Protein AF-A0A0Q4IIC6-F1 (afdb_monomer)

Secondary structure (DSSP, 8-state):
--STTS-HHHHHHHHHHHHHHHHHT--HHHHTTHHHHHSTT--------SSTT-PPPPPPHHHHHHHHHTT-S---

Radius of gyration: 13.33 Å; Cα contacts (8 Å, |Δi|>4): 54; chains: 1; bounding box: 27×30×31 Å

Sequence (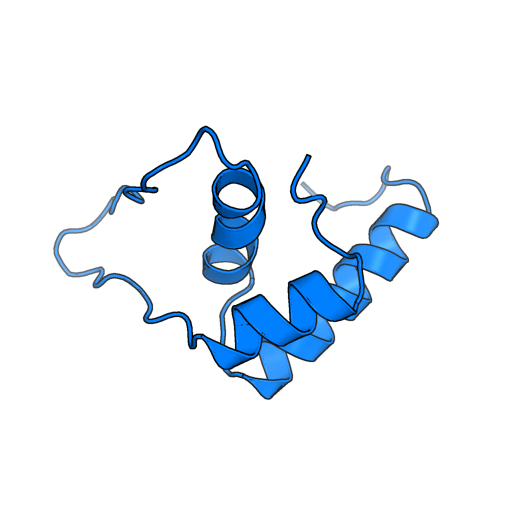76 aa):
MPLASAAPAILDELAWIKAIADRHGVSMKAAGLQFPLANPAVAAVIPGASQPSRLPEIIPRAFSQDVSHAGLVDPG

Solvent-accessible surface area (backbone atoms only — not comparable to full-atom values): 4959 Å² total; per-residue (Å²): 133,80,75,86,81,61,58,69,70,57,54,53,52,49,50,51,54,46,54,53,27,60,77,66,74,41,50,74,77,62,55,55,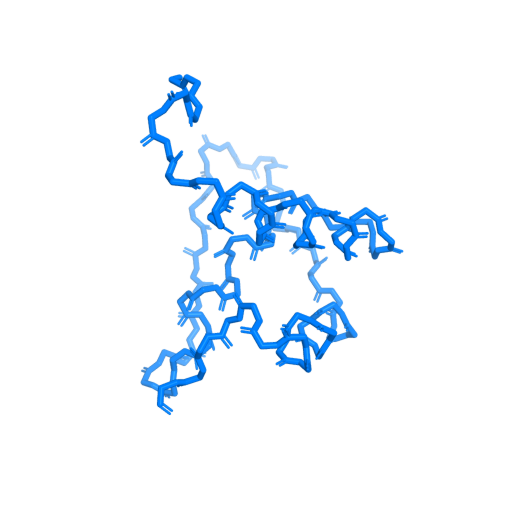54,49,57,65,56,32,29,81,86,41,88,76,83,84,82,85,63,99,45,93,87,57,72,84,82,84,77,58,69,67,51,58,50,53,43,46,75,68,64,78,46,67,48,122

pLDDT: mean 86.78, std 10.58, range [47.16, 97.38]

Foldseek 3Di:
DDPVPDDVVVVVLVVVLVVLCVVQVHDPVRSVLLQQVLAPVDPDDDDDDPDPPDDDDDDDPVSSVVCVVVVSHHSD

Structure (mmCIF, N/CA/C/O backbone):
data_AF-A0A0Q4IIC6-F1
#
_entry.id   AF-A0A0Q4IIC6-F1
#
loop_
_atom_site.group_PDB
_atom_site.id
_atom_site.type_symbol
_atom_site.label_atom_id
_atom_site.label_alt_id
_atom_site.label_comp_id
_atom_site.label_asym_id
_atom_site.label_entity_id
_atom_site.label_seq_id
_atom_site.pdbx_PDB_ins_code
_atom_site.Cartn_x
_atom_site.Cartn_y
_atom_site.Cartn_z
_atom_site.occupancy
_atom_site.B_iso_or_equiv
_atom_site.auth_seq_id
_atom_site.auth_comp_id
_atom_site.auth_asym_id
_atom_site.auth_atom_id
_atom_site.pdbx_PDB_model_num
ATOM 1 N N . MET A 1 1 ? 5.002 17.400 -4.947 1.00 47.16 1 MET A N 1
ATOM 2 C CA . MET A 1 1 ? 6.248 17.097 -5.677 1.00 47.16 1 MET A CA 1
ATOM 3 C C . MET A 1 1 ? 5.842 16.416 -6.976 1.00 47.16 1 MET A C 1
ATOM 5 O O . MET A 1 1 ? 5.195 15.380 -6.881 1.00 47.16 1 MET A O 1
ATOM 9 N N . PRO A 1 2 ? 6.058 17.016 -8.158 1.00 53.38 2 PRO A N 1
ATOM 10 C CA . PRO A 1 2 ? 5.687 16.363 -9.406 1.00 53.38 2 PRO A CA 1
ATOM 11 C C . PRO A 1 2 ? 6.635 15.184 -9.650 1.00 53.38 2 PRO A C 1
ATOM 13 O O . PRO A 1 2 ? 7.812 15.264 -9.304 1.00 53.38 2 PRO A O 1
ATOM 16 N N . LEU A 1 3 ? 6.140 14.118 -10.278 1.00 60.53 3 LEU A N 1
ATOM 17 C CA . LEU A 1 3 ? 6.899 12.930 -10.711 1.00 60.53 3 LEU A CA 1
ATOM 18 C C . LEU A 1 3 ? 7.965 13.240 -11.792 1.00 60.53 3 LEU A C 1
ATOM 20 O O . LEU A 1 3 ? 8.414 12.346 -12.496 1.00 60.53 3 LEU A O 1
ATOM 24 N N . ALA A 1 4 ? 8.386 14.500 -11.937 1.00 58.06 4 ALA A N 1
ATOM 25 C CA . ALA A 1 4 ? 9.157 15.033 -13.062 1.00 58.06 4 ALA A CA 1
ATOM 26 C C . ALA A 1 4 ? 10.586 14.467 -13.205 1.00 58.06 4 ALA A C 1
ATOM 28 O O . ALA A 1 4 ? 11.294 14.854 -14.126 1.00 58.06 4 ALA A O 1
ATOM 29 N N . SER A 1 5 ? 11.010 13.563 -12.316 1.00 65.06 5 SER A N 1
ATOM 30 C CA . SER A 1 5 ? 12.308 12.875 -12.373 1.00 65.06 5 SER A CA 1
ATOM 31 C C . SER A 1 5 ? 12.182 11.342 -12.413 1.00 65.06 5 SER A C 1
ATOM 33 O O . SER A 1 5 ? 13.188 10.650 -12.257 1.00 65.06 5 SER A O 1
ATOM 35 N N . ALA A 1 6 ? 10.975 10.789 -12.583 1.00 71.38 6 ALA A N 1
ATOM 36 C CA . ALA A 1 6 ? 10.798 9.348 -12.748 1.00 71.38 6 ALA A CA 1
ATOM 37 C C . ALA A 1 6 ? 11.245 8.905 -14.150 1.00 71.38 6 ALA A C 1
ATOM 39 O O . ALA A 1 6 ? 11.005 9.605 -15.136 1.00 71.38 6 ALA A O 1
ATOM 40 N N . ALA A 1 7 ? 11.886 7.736 -14.243 1.00 83.06 7 ALA A N 1
ATOM 41 C CA . ALA A 1 7 ? 12.209 7.134 -15.532 1.00 83.06 7 ALA A CA 1
ATOM 42 C C . ALA A 1 7 ? 10.916 6.912 -16.349 1.00 83.06 7 ALA A C 1
ATOM 44 O O . ALA A 1 7 ? 9.901 6.547 -15.751 1.00 83.06 7 ALA A O 1
ATOM 45 N N . PRO A 1 8 ? 10.930 7.080 -17.687 1.00 83.19 8 PRO A N 1
ATOM 46 C CA . PRO A 1 8 ? 9.734 6.939 -18.525 1.00 83.19 8 PRO A CA 1
ATOM 47 C C . PRO A 1 8 ? 8.951 5.641 -18.283 1.00 83.19 8 PRO A C 1
ATOM 49 O O . PRO A 1 8 ? 7.735 5.682 -18.154 1.00 83.19 8 PRO A O 1
ATOM 52 N N . ALA A 1 9 ? 9.652 4.521 -18.077 1.00 85.94 9 ALA A N 1
ATOM 53 C CA . ALA A 1 9 ? 9.037 3.226 -17.785 1.00 85.94 9 ALA A CA 1
ATOM 54 C C . ALA A 1 9 ? 8.166 3.226 -16.511 1.00 85.94 9 ALA A C 1
ATOM 56 O O . ALA A 1 9 ? 7.108 2.610 -16.488 1.00 85.94 9 ALA A O 1
ATOM 57 N N . ILE A 1 10 ? 8.570 3.967 -15.472 1.00 86.88 10 ILE A N 1
ATOM 58 C CA . ILE A 1 10 ? 7.792 4.098 -14.229 1.00 86.88 10 ILE A CA 1
ATOM 59 C C . ILE A 1 10 ? 6.526 4.922 -14.486 1.00 86.88 10 ILE A C 1
ATOM 61 O O . ILE A 1 10 ? 5.472 4.645 -13.918 1.00 86.88 10 ILE A O 1
ATOM 65 N N . LEU A 1 11 ? 6.611 5.953 -15.332 1.00 89.19 11 LEU A N 1
ATOM 66 C CA . LEU A 1 11 ? 5.446 6.763 -15.692 1.00 89.19 11 LEU A CA 1
ATOM 67 C C . LEU A 1 11 ? 4.429 5.950 -16.498 1.00 89.19 11 LEU A C 1
ATOM 69 O O . LEU A 1 11 ? 3.229 6.090 -16.258 1.00 89.19 11 LEU A O 1
ATOM 73 N N . ASP A 1 12 ? 4.900 5.082 -17.392 1.00 90.50 12 ASP A N 1
ATOM 74 C CA . ASP A 1 12 ? 4.046 4.170 -18.154 1.00 90.50 12 ASP A CA 1
ATOM 75 C C . ASP A 1 12 ? 3.355 3.161 -17.227 1.00 90.50 12 ASP A C 1
ATOM 77 O O . ASP A 1 12 ? 2.134 3.007 -17.280 1.00 90.50 12 ASP A O 1
ATOM 81 N N . GLU A 1 13 ? 4.095 2.546 -16.303 1.00 89.94 13 GLU A N 1
ATOM 82 C CA . GLU A 1 13 ? 3.542 1.629 -15.299 1.00 89.94 13 GLU A CA 1
ATOM 83 C C . GLU A 1 13 ? 2.474 2.312 -14.427 1.00 89.94 13 GLU A C 1
ATOM 85 O O . GLU A 1 13 ? 1.365 1.799 -14.246 1.00 89.94 13 GLU A O 1
ATOM 90 N N . LEU A 1 14 ? 2.753 3.535 -13.962 1.00 91.50 14 LEU A N 1
ATOM 91 C CA . LEU A 1 14 ? 1.796 4.346 -13.208 1.00 91.50 14 LEU A CA 1
ATOM 92 C C . LEU A 1 14 ? 0.536 4.667 -14.019 1.00 91.50 14 LEU A C 1
ATOM 94 O O . LEU A 1 14 ? -0.565 4.658 -13.461 1.00 91.50 14 LEU A O 1
ATOM 98 N N . ALA A 1 15 ? 0.671 4.948 -15.316 1.00 93.62 15 ALA A N 1
ATOM 99 C CA . ALA A 1 15 ? -0.469 5.200 -16.190 1.00 93.62 15 ALA A CA 1
ATOM 100 C C . ALA A 1 15 ? -1.355 3.952 -16.339 1.00 93.62 15 ALA A C 1
ATOM 102 O O . ALA A 1 15 ? -2.583 4.068 -16.317 1.00 93.62 15 ALA A O 1
ATOM 103 N N . TRP A 1 16 ? -0.754 2.762 -16.412 1.00 94.75 16 TRP A N 1
ATOM 104 C CA . TRP A 1 16 ? -1.480 1.491 -16.458 1.00 94.75 16 TRP A CA 1
ATOM 105 C C . TRP A 1 16 ? -2.222 1.198 -15.155 1.00 94.75 16 TRP A C 1
ATOM 107 O O . TRP A 1 16 ? -3.422 0.914 -15.187 1.00 94.75 16 TRP A O 1
ATOM 117 N N . ILE A 1 17 ? -1.555 1.345 -14.006 1.00 94.31 17 ILE A N 1
ATOM 118 C CA . ILE A 1 17 ? -2.203 1.193 -12.693 1.00 94.31 17 ILE A CA 1
ATOM 119 C C . ILE A 1 17 ? -3.381 2.162 -12.583 1.00 94.31 17 ILE A C 1
ATOM 121 O O . ILE A 1 17 ? -4.466 1.768 -12.150 1.00 94.31 17 ILE A O 1
ATOM 125 N N . LYS A 1 18 ? -3.201 3.414 -13.023 1.00 95.69 18 LYS A N 1
ATOM 126 C CA . LYS A 1 18 ? -4.269 4.415 -13.012 1.00 95.69 18 LYS A CA 1
ATOM 127 C C . LYS A 1 18 ? -5.453 4.001 -13.887 1.00 95.69 18 LYS A C 1
ATOM 129 O O . LYS A 1 18 ? -6.589 4.121 -13.440 1.00 95.69 18 LYS A O 1
ATOM 134 N N . ALA A 1 19 ? -5.212 3.492 -15.092 1.00 97.38 19 ALA A N 1
ATOM 135 C CA . ALA A 1 19 ? -6.283 3.045 -15.980 1.00 97.38 19 ALA A CA 1
ATOM 136 C C . ALA A 1 19 ? -7.105 1.896 -15.365 1.00 97.38 19 ALA A C 1
ATOM 138 O O . ALA A 1 19 ? -8.337 1.900 -15.439 1.00 97.38 19 ALA A O 1
ATOM 139 N N . ILE A 1 20 ? -6.443 0.939 -14.707 1.00 96.56 20 ILE A N 1
ATOM 140 C CA . ILE A 1 20 ? -7.114 -0.155 -13.990 1.00 96.56 20 ILE A CA 1
ATOM 141 C C . ILE A 1 20 ? -7.895 0.397 -12.789 1.00 96.56 20 ILE A C 1
ATOM 143 O O . ILE A 1 20 ? -9.054 0.034 -12.586 1.00 96.56 20 ILE A O 1
ATOM 147 N N . ALA A 1 21 ? -7.296 1.303 -12.014 1.00 96.38 21 ALA A N 1
ATOM 148 C CA . ALA A 1 21 ? -7.934 1.916 -10.852 1.00 96.38 21 ALA A CA 1
ATOM 149 C C . ALA A 1 21 ? -9.204 2.690 -11.242 1.00 96.38 21 ALA A C 1
ATOM 151 O O . ALA A 1 21 ? -10.256 2.482 -10.635 1.00 96.38 21 ALA A O 1
ATOM 152 N N . ASP A 1 22 ? -9.140 3.488 -12.312 1.00 97.06 22 ASP A N 1
ATOM 153 C CA . ASP A 1 22 ? -10.281 4.232 -12.853 1.00 97.06 22 ASP A CA 1
ATOM 154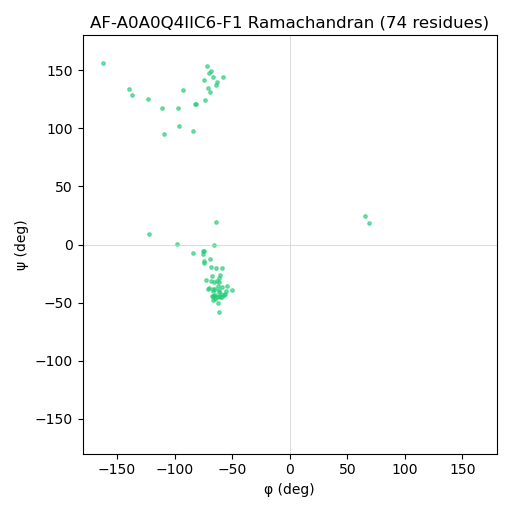 C C . ASP A 1 22 ? -11.418 3.280 -13.282 1.00 97.06 22 ASP A C 1
ATOM 156 O O . ASP A 1 22 ? -12.581 3.529 -12.963 1.00 97.06 22 ASP A O 1
ATOM 160 N N . ARG A 1 23 ? -11.099 2.151 -13.939 1.00 97.06 23 ARG A N 1
ATOM 161 C CA . ARG A 1 23 ? -12.089 1.132 -14.349 1.00 97.06 23 ARG A CA 1
ATOM 162 C C . ARG A 1 23 ? -12.824 0.499 -13.163 1.00 97.06 23 ARG A C 1
ATOM 164 O O . ARG A 1 23 ? -13.988 0.131 -13.301 1.00 97.06 23 ARG A O 1
ATOM 171 N N . HIS A 1 24 ? -12.156 0.369 -12.018 1.00 96.00 24 HIS A N 1
ATOM 172 C CA . HIS A 1 24 ? -12.716 -0.235 -10.803 1.00 96.00 24 HIS A CA 1
ATOM 173 C C . HIS A 1 24 ? -13.238 0.793 -9.787 1.00 96.00 24 HIS A C 1
ATOM 175 O O . HIS A 1 24 ? -13.717 0.401 -8.724 1.00 96.00 24 HIS A O 1
ATOM 181 N N . GLY A 1 25 ? -13.155 2.095 -10.083 1.00 95.38 25 GLY A N 1
ATOM 182 C CA . GLY A 1 25 ? -13.539 3.160 -9.150 1.00 95.38 25 GLY A CA 1
ATOM 183 C C . GLY A 1 25 ? -12.650 3.242 -7.903 1.00 95.38 25 GLY A C 1
ATOM 184 O O . GLY A 1 25 ? -13.096 3.711 -6.858 1.00 95.38 25 GLY A O 1
ATOM 185 N N . VAL A 1 26 ? -11.405 2.768 -7.993 1.00 95.81 26 VAL A N 1
ATOM 186 C CA . VAL A 1 26 ? -10.428 2.756 -6.897 1.00 95.81 26 VAL A CA 1
ATOM 187 C C . VAL A 1 26 ? -9.575 4.020 -6.970 1.00 95.81 26 VAL A C 1
ATOM 189 O O . VAL A 1 26 ? -9.075 4.380 -8.033 1.00 95.81 26 VAL A O 1
ATOM 192 N N . SER A 1 27 ? -9.370 4.715 -5.848 1.00 94.38 27 SER A N 1
ATOM 193 C CA . SER A 1 27 ? -8.463 5.867 -5.838 1.00 94.38 27 SER A CA 1
ATOM 194 C C . SER A 1 27 ? -7.002 5.423 -5.951 1.00 94.38 27 SER A C 1
ATOM 196 O O . SER A 1 27 ? -6.622 4.361 -5.462 1.00 94.38 27 SER A O 1
ATOM 198 N N . MET A 1 28 ? -6.126 6.277 -6.488 1.00 93.06 28 MET A N 1
ATOM 199 C CA . MET A 1 28 ? -4.685 5.976 -6.520 1.00 93.06 28 MET A CA 1
ATOM 200 C C . MET A 1 28 ? -4.071 5.792 -5.123 1.00 93.06 28 MET A C 1
ATOM 202 O O . MET A 1 28 ? -3.089 5.071 -4.964 1.00 93.06 28 MET A O 1
ATOM 206 N N . LYS A 1 29 ? -4.663 6.404 -4.090 1.00 90.62 29 LYS A N 1
ATOM 207 C CA . LYS A 1 29 ? -4.240 6.204 -2.701 1.00 90.62 29 LYS A CA 1
ATOM 208 C C . LYS A 1 29 ? -4.537 4.775 -2.240 1.00 90.62 29 LYS A C 1
ATOM 210 O O . LYS A 1 29 ? -3.687 4.155 -1.607 1.00 90.62 29 LYS A O 1
ATOM 215 N N . ALA A 1 30 ? -5.727 4.267 -2.551 1.00 92.56 30 ALA A N 1
ATOM 216 C CA . ALA A 1 30 ? -6.116 2.897 -2.246 1.00 92.56 30 ALA A CA 1
ATOM 217 C C . ALA A 1 30 ? -5.363 1.881 -3.122 1.00 92.56 30 ALA A C 1
ATOM 219 O O . ALA A 1 30 ? -4.915 0.855 -2.614 1.00 92.56 30 ALA A O 1
ATOM 220 N N . ALA A 1 31 ? -5.130 2.196 -4.400 1.00 93.94 31 ALA A N 1
ATOM 221 C CA . ALA A 1 31 ? -4.324 1.382 -5.310 1.00 93.94 31 ALA A CA 1
ATOM 222 C C . ALA A 1 31 ? -2.912 1.125 -4.760 1.00 93.94 31 ALA A C 1
ATOM 224 O O . ALA A 1 31 ? -2.426 -0.003 -4.806 1.00 93.94 31 ALA A O 1
ATOM 225 N N . GLY A 1 32 ? -2.292 2.139 -4.148 1.00 91.62 32 GLY A N 1
ATOM 226 C CA . GLY A 1 32 ? -0.974 2.011 -3.521 1.00 91.62 32 GLY A CA 1
ATOM 227 C C . GLY A 1 32 ? -0.896 0.962 -2.405 1.00 91.62 32 GLY A C 1
ATOM 228 O O . GLY A 1 32 ? 0.194 0.478 -2.115 1.00 91.62 32 GLY A O 1
ATOM 229 N N . LEU A 1 33 ? -2.025 0.549 -1.809 1.00 92.19 33 LEU A N 1
ATOM 230 C CA . LEU A 1 33 ? -2.039 -0.525 -0.808 1.00 92.19 33 LEU A CA 1
ATOM 231 C C . LEU A 1 33 ? -1.699 -1.897 -1.405 1.00 92.19 33 LEU A C 1
ATOM 233 O O . LEU A 1 33 ? -1.297 -2.782 -0.656 1.00 92.19 33 LEU A O 1
ATOM 237 N N . GLN A 1 34 ? -1.814 -2.083 -2.725 1.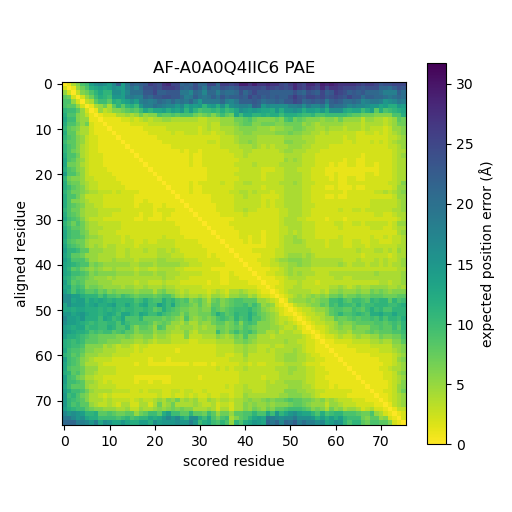00 91.12 34 GLN A N 1
ATOM 238 C CA . GLN A 1 34 ? -1.443 -3.349 -3.369 1.00 91.12 34 GLN A CA 1
ATOM 239 C C . GLN A 1 34 ? 0.062 -3.613 -3.321 1.00 91.12 34 GLN A C 1
ATOM 241 O O . GLN A 1 34 ? 0.456 -4.767 -3.287 1.00 91.12 34 GLN A O 1
ATOM 246 N N . PHE A 1 35 ? 0.896 -2.572 -3.255 1.00 89.88 35 PHE A N 1
ATOM 247 C CA . PHE A 1 35 ? 2.350 -2.732 -3.204 1.00 89.88 35 PHE A CA 1
ATOM 248 C C . PHE A 1 35 ? 2.822 -3.519 -1.965 1.00 89.88 35 PHE A C 1
ATOM 250 O O . PHE A 1 35 ? 3.426 -4.575 -2.129 1.00 89.88 35 PHE A O 1
ATOM 257 N N . PRO A 1 36 ? 2.523 -3.091 -0.721 1.00 91.75 36 PRO A N 1
ATOM 258 C CA . PRO A 1 36 ? 2.869 -3.890 0.453 1.00 91.75 36 PRO A CA 1
ATOM 259 C C . PRO A 1 36 ? 2.103 -5.218 0.516 1.00 91.75 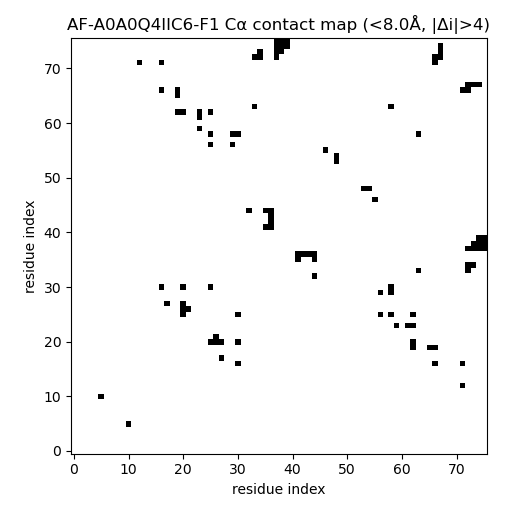36 PRO A C 1
ATOM 261 O O . PRO A 1 36 ? 2.657 -6.193 1.005 1.00 91.75 36 PRO A O 1
ATOM 264 N N . LEU A 1 37 ? 0.856 -5.274 0.028 1.00 90.88 37 LEU A N 1
ATOM 265 C CA . LEU A 1 37 ? 0.033 -6.492 0.055 1.00 90.88 37 LEU A CA 1
ATOM 266 C C . LEU A 1 37 ? 0.452 -7.554 -0.969 1.00 90.88 37 LEU A C 1
ATOM 268 O O . LEU A 1 37 ? 0.017 -8.696 -0.845 1.00 90.88 37 LEU A O 1
ATOM 272 N N . ALA A 1 38 ? 1.259 -7.202 -1.969 1.00 89.31 38 ALA A N 1
ATOM 273 C CA . ALA A 1 38 ? 1.787 -8.170 -2.919 1.00 89.31 38 ALA A CA 1
ATOM 274 C C . ALA A 1 38 ? 2.799 -9.115 -2.250 1.00 89.31 38 ALA A C 1
ATOM 276 O O . ALA A 1 38 ? 2.855 -10.288 -2.597 1.00 89.31 38 ALA A O 1
ATOM 277 N N . ASN A 1 39 ? 3.530 -8.639 -1.236 1.00 89.38 39 ASN A N 1
ATOM 278 C CA . ASN A 1 39 ? 4.530 -9.438 -0.538 1.00 89.38 39 ASN A CA 1
ATOM 279 C C . ASN A 1 39 ? 3.878 -10.498 0.384 1.00 89.38 39 ASN A C 1
ATOM 281 O O . ASN A 1 39 ? 3.144 -10.124 1.305 1.00 89.38 39 ASN A O 1
ATOM 285 N N . PRO A 1 40 ? 4.196 -11.803 0.248 1.00 88.69 40 PRO A N 1
ATOM 286 C CA . PRO A 1 40 ? 3.583 -12.890 1.015 1.00 88.69 40 PRO A CA 1
ATOM 287 C C . PRO A 1 40 ? 3.862 -12.820 2.519 1.00 88.69 40 PRO A C 1
ATOM 289 O O . PRO A 1 40 ? 3.128 -13.417 3.305 1.00 88.69 40 PRO A O 1
ATOM 292 N N . ALA A 1 41 ? 4.901 -12.098 2.947 1.00 93.44 41 ALA A N 1
ATOM 293 C CA . ALA A 1 41 ? 5.178 -11.869 4.362 1.00 93.44 41 ALA A CA 1
ATOM 294 C C . ALA A 1 41 ? 4.207 -10.858 5.007 1.00 93.44 41 ALA A C 1
ATOM 296 O O . ALA A 1 41 ? 4.150 -10.757 6.235 1.00 93.44 41 ALA A O 1
ATOM 297 N N . VAL A 1 42 ? 3.443 -10.101 4.213 1.00 92.69 42 VAL A N 1
ATOM 298 C CA . VAL A 1 42 ? 2.516 -9.073 4.698 1.00 92.69 42 VAL A CA 1
ATOM 299 C C . VAL A 1 42 ? 1.106 -9.648 4.801 1.00 92.69 42 VAL A C 1
ATOM 301 O O . VAL A 1 42 ? 0.370 -9.747 3.826 1.00 92.69 42 VAL A O 1
ATOM 304 N N . ALA A 1 43 ? 0.691 -9.982 6.023 1.00 92.69 43 ALA A N 1
ATOM 305 C CA . ALA A 1 43 ? -0.650 -10.515 6.274 1.00 92.69 43 ALA A CA 1
ATOM 306 C C . ALA A 1 43 ? -1.767 -9.457 6.157 1.00 92.69 43 ALA A C 1
ATOM 308 O O . ALA A 1 43 ? -2.906 -9.793 5.832 1.00 92.69 43 ALA A O 1
ATOM 309 N N . ALA A 1 44 ? -1.469 -8.188 6.465 1.00 91.94 44 ALA A N 1
ATOM 310 C CA . ALA A 1 44 ? -2.436 -7.094 6.417 1.00 91.94 44 ALA A CA 1
ATOM 311 C C . ALA A 1 44 ? -1.757 -5.718 6.378 1.00 91.94 44 ALA A C 1
ATOM 313 O O . ALA A 1 44 ? -0.650 -5.536 6.883 1.00 91.94 44 ALA A O 1
ATOM 314 N N . VAL A 1 45 ? -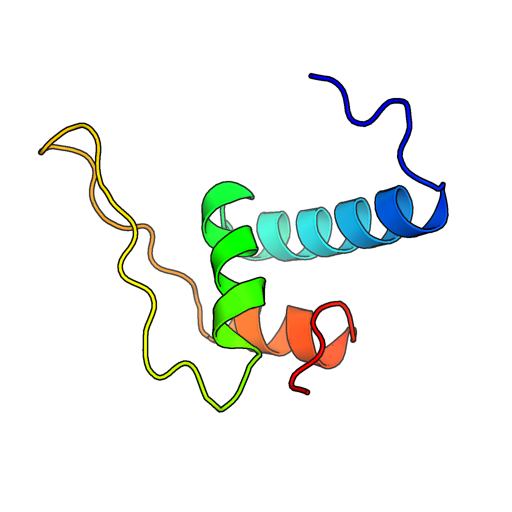2.481 -4.725 5.852 1.00 90.25 45 VAL A N 1
ATOM 315 C CA . VAL A 1 45 ? -2.106 -3.305 5.884 1.00 90.25 45 VAL A CA 1
ATOM 316 C C . VAL A 1 45 ? -3.225 -2.518 6.552 1.00 90.25 45 VAL A C 1
ATOM 318 O O . VAL A 1 45 ? -4.378 -2.594 6.132 1.00 90.25 45 VAL A O 1
ATOM 321 N N . ILE A 1 46 ? -2.885 -1.752 7.589 1.00 88.62 46 ILE A N 1
ATOM 322 C CA . ILE A 1 46 ? -3.832 -0.922 8.343 1.00 88.62 46 ILE A CA 1
ATOM 323 C C . ILE A 1 46 ? -3.531 0.547 8.017 1.00 88.62 46 ILE A C 1
ATOM 325 O O . ILE A 1 46 ? -2.622 1.130 8.614 1.00 88.62 46 ILE A O 1
ATOM 329 N N . PRO A 1 47 ? -4.231 1.164 7.046 1.00 84.94 47 PRO A N 1
ATOM 330 C CA . PRO A 1 47 ? -4.003 2.562 6.717 1.00 84.94 47 PRO A CA 1
ATOM 331 C C . PRO A 1 47 ? -4.483 3.462 7.859 1.00 84.94 47 PRO A C 1
ATOM 333 O O . PRO A 1 47 ? -5.613 3.352 8.332 1.00 84.94 47 PRO A O 1
ATOM 336 N N . GLY A 1 48 ? -3.631 4.399 8.273 1.00 85.25 48 GLY A N 1
ATOM 337 C CA . GLY A 1 48 ? -4.021 5.432 9.226 1.00 85.25 48 GLY A CA 1
ATOM 338 C C . GLY A 1 48 ? -5.056 6.397 8.635 1.00 85.25 48 GLY A C 1
ATOM 339 O O . GLY A 1 48 ? -4.995 6.768 7.457 1.00 85.25 48 GLY A O 1
ATOM 340 N N . ALA A 1 49 ? -5.982 6.856 9.475 1.00 82.12 49 ALA A N 1
ATOM 341 C CA . ALA A 1 49 ? -6.912 7.931 9.156 1.00 82.12 49 ALA A CA 1
ATOM 342 C C . ALA A 1 49 ? -6.564 9.165 9.999 1.00 82.12 49 ALA A C 1
ATOM 344 O O . ALA A 1 49 ? -6.634 9.133 11.222 1.00 82.12 49 ALA A O 1
ATOM 345 N N . SER A 1 50 ? -6.196 10.271 9.347 1.00 81.81 50 SER A N 1
ATOM 346 C CA . SER A 1 50 ? -5.920 11.548 10.026 1.00 81.81 50 SER A CA 1
ATOM 347 C C . SER A 1 50 ? -7.185 12.275 10.500 1.00 81.81 50 SER A C 1
ATOM 349 O O . SER A 1 50 ? -7.092 13.312 11.148 1.00 81.81 50 SER A O 1
ATOM 351 N N . GLN A 1 51 ? -8.368 11.758 10.153 1.00 82.94 51 GL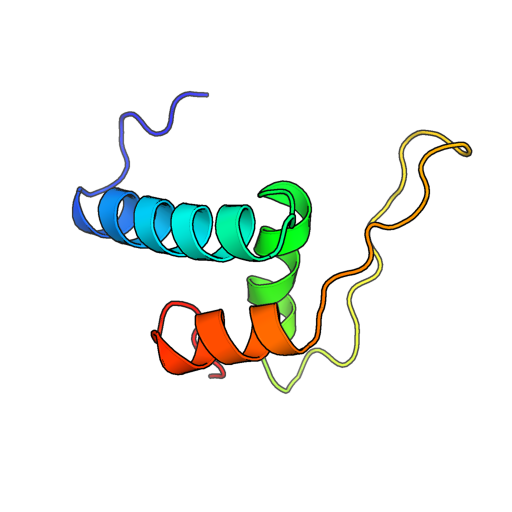N A N 1
ATOM 352 C CA . GLN A 1 51 ? -9.673 12.295 10.528 1.00 82.94 51 GLN A CA 1
ATOM 353 C C . GLN A 1 51 ? -10.617 11.131 10.869 1.00 82.94 51 GLN A C 1
ATOM 355 O O . GLN A 1 51 ? -10.694 10.195 10.070 1.00 82.94 51 GLN A O 1
ATOM 360 N N . PRO A 1 52 ? -11.370 11.184 11.985 1.00 79.94 52 PRO A N 1
ATOM 361 C CA . PRO A 1 52 ? -12.256 10.091 12.404 1.00 79.94 52 PRO A CA 1
ATOM 362 C C . PRO A 1 52 ? -13.373 9.764 11.405 1.00 79.94 52 PRO A C 1
ATOM 364 O O . PRO A 1 52 ? -13.817 8.627 11.319 1.00 79.94 52 PRO A O 1
ATOM 367 N N . SER A 1 53 ? -13.821 10.756 10.632 1.00 85.00 53 SER A N 1
ATOM 368 C CA . SER A 1 53 ? -14.858 10.594 9.606 1.00 85.00 53 SER A CA 1
ATOM 369 C C . SER A 1 53 ? -14.366 9.888 8.339 1.00 85.00 53 SER A C 1
ATOM 371 O O . SER A 1 53 ? -15.167 9.582 7.457 1.00 85.00 53 SER A O 1
ATOM 373 N N . ARG A 1 54 ? -13.056 9.642 8.209 1.00 83.62 54 ARG A N 1
ATOM 374 C CA . ARG A 1 54 ? -12.476 9.034 7.012 1.00 83.62 54 ARG A CA 1
ATOM 375 C C . ARG A 1 54 ? -12.597 7.517 7.096 1.00 83.62 54 ARG A C 1
ATOM 377 O O . ARG A 1 54 ? -11.780 6.852 7.727 1.00 83.62 54 ARG A O 1
ATOM 384 N N . LEU A 1 55 ? -13.628 6.988 6.448 1.00 82.38 55 LEU A N 1
ATOM 385 C CA . LEU A 1 55 ? -13.820 5.549 6.312 1.00 82.38 55 LEU A CA 1
ATOM 386 C C . LEU A 1 55 ? -12.744 4.939 5.396 1.00 82.38 55 LEU A C 1
ATOM 388 O O . LEU A 1 55 ? -12.268 5.616 4.476 1.00 82.38 55 LEU A O 1
ATOM 392 N N . PRO A 1 56 ? -12.351 3.676 5.630 1.00 80.38 56 PRO A N 1
ATOM 393 C CA . PRO A 1 56 ? -11.478 2.960 4.714 1.00 80.38 56 PRO A CA 1
ATOM 394 C C . PRO A 1 56 ? -12.174 2.767 3.361 1.00 80.38 56 PRO A C 1
ATOM 396 O O . PRO A 1 56 ? -13.358 2.436 3.293 1.00 80.38 56 PRO A O 1
ATOM 399 N N . GLU A 1 57 ? -11.426 2.975 2.280 1.00 85.75 57 GLU A N 1
ATOM 400 C CA . GLU A 1 57 ? -11.893 2.676 0.927 1.00 85.75 57 GLU A CA 1
ATOM 401 C C . GLU A 1 57 ? -11.956 1.156 0.730 1.00 85.75 57 GLU A C 1
ATOM 403 O O . GLU A 1 57 ? -11.029 0.432 1.101 1.00 85.75 57 GLU A O 1
ATOM 408 N N . ILE A 1 58 ? -13.049 0.666 0.141 1.00 86.50 58 ILE A N 1
ATOM 409 C CA . ILE A 1 58 ? -13.184 -0.748 -0.216 1.00 86.50 58 ILE A CA 1
ATOM 410 C C . ILE A 1 58 ? -12.453 -0.969 -1.536 1.00 86.50 58 ILE A C 1
ATOM 412 O O . ILE A 1 58 ? -12.800 -0.363 -2.546 1.00 86.50 58 ILE A O 1
ATOM 416 N N . ILE A 1 59 ? -11.464 -1.861 -1.534 1.00 91.38 59 ILE A N 1
ATOM 417 C CA . ILE A 1 59 ? -10.745 -2.259 -2.746 1.00 91.38 59 ILE A CA 1
ATOM 418 C C . ILE A 1 59 ? -11.358 -3.567 -3.262 1.00 91.38 59 ILE A C 1
ATOM 420 O O . ILE A 1 59 ? -11.304 -4.578 -2.555 1.00 91.38 59 ILE A O 1
ATOM 424 N N . PRO A 1 60 ? -11.950 -3.589 -4.469 1.00 93.50 60 PRO A N 1
ATOM 425 C CA . PRO A 1 60 ? -12.495 -4.813 -5.041 1.00 93.50 60 PRO A CA 1
ATOM 426 C C . PRO A 1 60 ? -11.401 -5.858 -5.277 1.00 93.50 60 PRO A C 1
ATOM 428 O O . PRO A 1 60 ? -10.338 -5.545 -5.805 1.00 93.50 60 PRO A O 1
ATOM 431 N N . ARG A 1 61 ? -11.694 -7.134 -5.001 1.00 91.94 61 ARG A N 1
ATOM 432 C CA . ARG A 1 61 ? -10.785 -8.248 -5.337 1.00 91.94 61 ARG A CA 1
ATOM 433 C C . ARG A 1 61 ? -10.402 -8.263 -6.823 1.00 91.94 61 ARG A C 1
ATOM 435 O O . ARG A 1 61 ? -9.268 -8.596 -7.147 1.00 91.94 61 ARG A O 1
ATOM 442 N N . ALA A 1 62 ? -11.334 -7.888 -7.700 1.00 93.94 62 ALA A N 1
ATOM 443 C CA . ALA A 1 62 ? -11.100 -7.822 -9.141 1.00 93.94 62 ALA A CA 1
ATOM 444 C C . ALA A 1 62 ? -10.006 -6.807 -9.514 1.00 93.94 62 ALA A C 1
ATOM 446 O O . ALA A 1 62 ? -9.206 -7.076 -10.402 1.00 93.94 62 ALA A O 1
ATOM 447 N N . PHE A 1 63 ? -9.917 -5.682 -8.795 1.00 94.50 63 PHE A N 1
ATOM 448 C CA . PHE A 1 63 ? -8.832 -4.722 -8.984 1.00 94.50 63 PHE A CA 1
ATOM 449 C C . PHE A 1 63 ? -7.478 -5.359 -8.654 1.00 94.50 63 PHE A C 1
ATOM 451 O O . PHE A 1 63 ? -6.571 -5.321 -9.479 1.00 94.50 63 PHE A O 1
ATOM 458 N N . SER A 1 64 ? -7.360 -6.007 -7.490 1.00 90.56 64 SER A N 1
ATOM 459 C CA . SER A 1 64 ? -6.130 -6.707 -7.095 1.00 90.56 64 SER A CA 1
ATOM 460 C C . SER A 1 64 ? -5.703 -7.754 -8.126 1.00 90.56 64 SER A C 1
ATOM 462 O O . SER A 1 64 ? -4.532 -7.828 -8.478 1.00 90.56 64 SER A O 1
ATOM 464 N N . GLN A 1 65 ? -6.656 -8.528 -8.651 1.00 92.19 65 GLN A N 1
ATOM 465 C CA . GLN A 1 65 ? -6.387 -9.535 -9.680 1.00 92.19 65 GLN A CA 1
ATOM 466 C C . GLN A 1 65 ? -5.870 -8.914 -10.980 1.00 92.19 65 GLN A C 1
ATOM 468 O O . GLN A 1 65 ? -4.896 -9.410 -11.537 1.00 92.19 65 GLN A O 1
ATOM 473 N N . ASP A 1 66 ? -6.486 -7.830 -11.452 1.00 94.31 66 ASP A N 1
ATOM 474 C CA . ASP A 1 66 ? -6.085 -7.177 -12.701 1.00 94.31 66 ASP A CA 1
ATOM 475 C C . ASP A 1 66 ? -4.687 -6.547 -12.598 1.00 94.31 66 ASP A C 1
ATOM 477 O O . ASP A 1 66 ? -3.891 -6.670 -13.527 1.00 94.31 66 ASP A O 1
ATOM 481 N N . VAL A 1 67 ? -4.357 -5.924 -11.460 1.00 91.44 67 VAL A N 1
ATOM 482 C CA . VAL A 1 67 ? -3.020 -5.351 -11.216 1.00 91.44 67 VAL A CA 1
ATOM 483 C C . VAL A 1 67 ? -1.950 -6.448 -11.168 1.00 91.44 67 VAL A C 1
ATOM 485 O O . VAL A 1 67 ? -0.900 -6.296 -11.794 1.00 91.44 67 VAL A O 1
ATOM 488 N N . SER A 1 68 ? -2.214 -7.572 -10.491 1.00 89.50 68 SER A N 1
ATOM 489 C CA . SER A 1 68 ? -1.291 -8.716 -10.456 1.00 89.50 68 SER A CA 1
ATOM 490 C C . SER A 1 68 ? -1.126 -9.38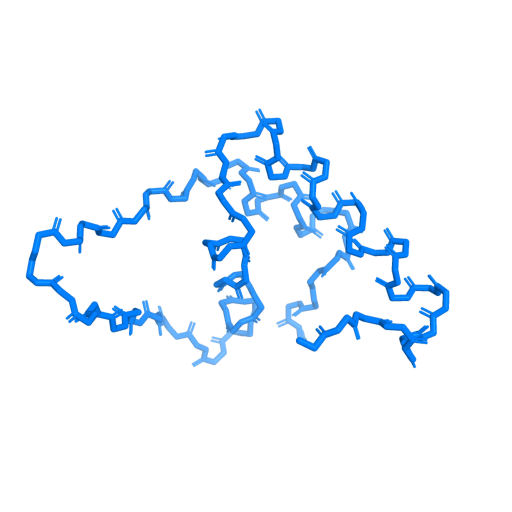2 -11.826 1.00 89.50 68 SER A C 1
ATOM 492 O O . SER A 1 68 ? -0.003 -9.665 -12.230 1.00 89.50 68 SER A O 1
ATOM 494 N N . HIS A 1 69 ? -2.212 -9.605 -12.576 1.00 90.44 69 HIS A N 1
ATOM 495 C CA . HIS A 1 69 ? -2.134 -10.189 -13.923 1.00 90.44 69 HIS A CA 1
ATOM 496 C C . HIS A 1 69 ? -1.371 -9.307 -14.914 1.00 90.44 69 HIS A C 1
ATOM 498 O O . HIS A 1 69 ? -0.737 -9.826 -15.829 1.00 90.44 69 HIS A O 1
ATOM 504 N N . ALA A 1 70 ? -1.426 -7.987 -14.739 1.00 90.19 70 ALA A N 1
ATOM 505 C CA . ALA A 1 70 ? -0.672 -7.045 -15.554 1.00 90.19 70 ALA A CA 1
ATOM 506 C C . ALA A 1 70 ? 0.828 -6.992 -15.196 1.00 90.19 70 ALA A C 1
ATOM 508 O O . ALA A 1 70 ? 1.578 -6.300 -15.879 1.00 90.19 70 ALA A O 1
ATOM 509 N N . GLY A 1 71 ? 1.273 -7.698 -14.146 1.00 88.50 71 GLY A N 1
ATOM 510 C CA . GLY A 1 71 ? 2.669 -7.692 -13.696 1.00 88.50 71 GLY A CA 1
ATOM 511 C C . GLY A 1 71 ? 3.124 -6.357 -13.098 1.00 88.50 71 GLY A C 1
ATOM 512 O O . GLY A 1 71 ? 4.321 -6.115 -13.017 1.00 88.50 71 GLY A O 1
ATOM 513 N N . LEU A 1 72 ? 2.179 -5.495 -12.697 1.00 86.81 72 LEU A N 1
ATOM 514 C CA . LEU A 1 72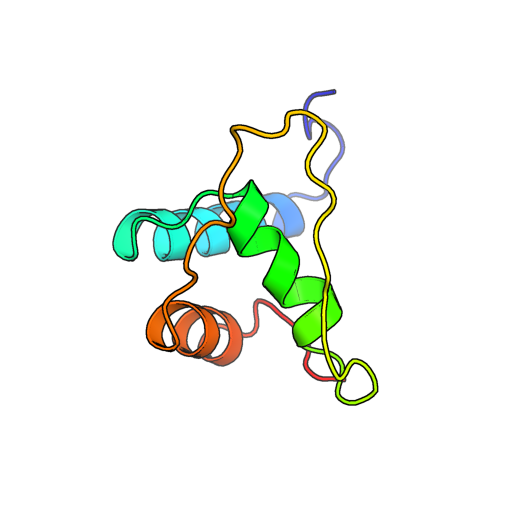 ? 2.433 -4.140 -12.172 1.00 86.81 72 LEU A CA 1
ATOM 515 C C . LEU A 1 72 ? 2.751 -4.133 -10.666 1.00 86.81 72 LEU A C 1
ATOM 517 O O . LEU A 1 72 ? 3.032 -3.094 -10.075 1.00 86.81 72 LEU A O 1
ATOM 521 N N . VAL A 1 73 ? 2.615 -5.286 -10.011 1.00 84.25 73 VAL A N 1
ATOM 522 C CA . VAL A 1 73 ? 3.046 -5.516 -8.631 1.00 84.25 73 VAL A CA 1
ATOM 523 C C . VAL A 1 73 ? 3.722 -6.875 -8.568 1.00 84.25 73 VAL A C 1
ATOM 525 O O . VAL A 1 73 ? 3.168 -7.871 -9.034 1.00 84.25 73 VAL A O 1
ATOM 528 N N . ASP A 1 74 ? 4.923 -6.901 -8.002 1.00 73.62 74 ASP A N 1
ATOM 529 C CA . ASP A 1 74 ? 5.689 -8.124 -7.804 1.00 73.62 74 ASP A CA 1
ATOM 530 C C . ASP A 1 74 ? 5.207 -8.826 -6.524 1.00 73.62 74 ASP A C 1
ATOM 532 O O . ASP A 1 74 ? 5.252 -8.213 -5.450 1.00 73.62 74 ASP A O 1
ATOM 536 N N . PRO A 1 75 ? 4.719 -10.076 -6.600 1.00 63.53 75 PRO A N 1
ATOM 537 C CA . PRO A 1 75 ? 4.407 -10.847 -5.409 1.00 63.53 75 PRO A CA 1
ATOM 538 C C . PRO A 1 75 ? 5.656 -11.265 -4.611 1.00 63.53 75 PRO A C 1
ATOM 540 O O . PRO A 1 75 ? 5.508 -11.653 -3.459 1.00 63.53 75 PRO A O 1
ATOM 543 N N . GLY A 1 76 ? 6.870 -11.135 -5.153 1.00 59.16 76 GLY A N 1
ATOM 544 C CA . GLY A 1 76 ? 8.118 -11.591 -4.531 1.00 59.16 76 GLY A CA 1
ATOM 545 C C . GLY A 1 76 ? 8.483 -13.035 -4.853 1.00 59.16 76 GLY A C 1
ATOM 546 O O . GLY A 1 76 ? 7.587 -13.840 -5.202 1.00 59.16 76 GLY A O 1
#

Mean predicted aligned error: 5.55 Å